Protein AF-A0A5R2MUI5-F1 (afdb_monomer_lite)

Structure (mmCIF, N/CA/C/O backbone):
data_AF-A0A5R2MUI5-F1
#
_entry.id   AF-A0A5R2MUI5-F1
#
loop_
_atom_site.group_PDB
_atom_site.id
_atom_site.type_symbol
_atom_site.label_atom_id
_atom_site.label_alt_id
_atom_site.label_comp_id
_atom_site.label_asym_id
_atom_site.label_entity_id
_atom_site.label_seq_id
_atom_site.pdbx_PDB_ins_code
_atom_site.Cartn_x
_atom_site.Cartn_y
_atom_site.Cartn_z
_atom_site.occupancy
_atom_site.B_iso_or_equiv
_atom_site.auth_seq_id
_atom_site.auth_comp_id
_atom_site.auth_asym_id
_atom_site.auth_atom_id
_atom_site.pdbx_PDB_model_num
ATOM 1 N N . MET A 1 1 ? -2.573 -85.075 -8.141 1.00 36.47 1 MET A N 1
ATOM 2 C CA . MET A 1 1 ? -1.930 -84.586 -9.380 1.00 36.47 1 MET A CA 1
ATOM 3 C C . MET A 1 1 ? -2.907 -83.630 -10.053 1.00 36.47 1 MET A C 1
ATOM 5 O O . MET A 1 1 ? -4.070 -83.985 -10.124 1.00 36.47 1 MET A O 1
ATOM 9 N N . LYS A 1 2 ? -2.416 -82.426 -10.396 1.00 45.00 2 LYS A N 1
ATOM 10 C CA . LYS A 1 2 ? -2.811 -81.439 -11.436 1.00 45.00 2 LYS A CA 1
ATOM 11 C C . LYS A 1 2 ? -4.162 -81.676 -12.165 1.00 45.00 2 LYS A C 1
ATOM 13 O O . LYS A 1 2 ? -4.411 -82.797 -12.568 1.00 45.00 2 LYS A O 1
ATOM 18 N N . PHE A 1 3 ? -5.055 -80.743 -12.495 1.00 50.28 3 PHE A N 1
ATOM 19 C CA . PHE A 1 3 ? -5.101 -79.300 -12.795 1.00 50.28 3 PHE A CA 1
ATOM 20 C C . PHE A 1 3 ? -6.604 -78.892 -12.605 1.00 50.28 3 PHE A C 1
ATOM 22 O O . PHE A 1 3 ? -7.445 -79.779 -12.561 1.00 50.28 3 PHE A O 1
ATOM 29 N N . VAL A 1 4 ? -7.095 -77.658 -12.460 1.00 49.88 4 VAL A N 1
ATOM 30 C CA . VAL A 1 4 ? -6.965 -76.455 -13.295 1.00 49.88 4 VAL A CA 1
ATOM 31 C C . VAL A 1 4 ? -7.552 -75.279 -12.493 1.00 49.88 4 VAL A C 1
ATOM 33 O O . VAL A 1 4 ? -8.630 -75.367 -11.909 1.00 49.88 4 VAL A O 1
ATOM 36 N N . THR A 1 5 ? -6.814 -74.181 -12.489 1.00 56.28 5 THR A N 1
ATOM 37 C CA . THR A 1 5 ? -7.117 -72.846 -11.972 1.00 56.28 5 THR A CA 1
ATOM 38 C C . THR A 1 5 ? -8.051 -72.039 -12.890 1.00 56.28 5 THR A C 1
ATOM 40 O O . THR A 1 5 ? -8.083 -72.245 -14.097 1.00 56.28 5 THR A O 1
ATOM 43 N N . SER A 1 6 ? -8.660 -70.993 -12.317 1.00 57.53 6 SER A N 1
ATOM 44 C CA . SER A 1 6 ? -9.027 -69.733 -12.995 1.00 57.53 6 SER A CA 1
ATOM 45 C C . SER A 1 6 ? -10.361 -69.656 -13.760 1.00 57.53 6 SER A C 1
ATOM 47 O O . SER A 1 6 ? -10.413 -69.698 -14.984 1.00 57.53 6 SER A O 1
ATOM 49 N N . LEU A 1 7 ? -11.445 -69.390 -13.023 1.00 50.41 7 LEU A N 1
ATOM 50 C CA . LEU A 1 7 ? -12.666 -68.751 -13.553 1.00 50.41 7 LEU A CA 1
ATOM 51 C C . LEU A 1 7 ? -12.947 -67.377 -12.913 1.00 50.41 7 LEU A C 1
ATOM 53 O O . LEU A 1 7 ? -13.915 -66.709 -13.264 1.00 50.41 7 LEU A O 1
ATOM 57 N N . LEU A 1 8 ? -12.059 -66.899 -12.035 1.00 58.81 8 LEU A N 1
ATOM 58 C CA . LEU A 1 8 ? -12.117 -65.562 -11.431 1.00 58.81 8 LEU A CA 1
ATOM 59 C C . LEU A 1 8 ? -11.444 -64.489 -12.314 1.00 58.81 8 LEU A C 1
ATOM 61 O O . LEU A 1 8 ? -10.838 -63.552 -11.812 1.00 58.81 8 LEU A O 1
ATOM 65 N N . ASN A 1 9 ? -11.498 -64.615 -13.642 1.00 64.19 9 ASN A N 1
ATOM 66 C CA . ASN A 1 9 ? -10.721 -63.752 -14.532 1.00 64.19 9 ASN A CA 1
ATOM 67 C C . ASN A 1 9 ? -11.600 -62.797 -15.354 1.00 64.19 9 ASN A C 1
ATOM 69 O O . ASN A 1 9 ? -12.551 -63.187 -16.026 1.00 64.19 9 ASN A O 1
ATOM 73 N N . ARG A 1 10 ? -11.195 -61.523 -15.333 1.00 55.75 10 ARG A N 1
ATOM 74 C CA . ARG A 1 10 ? -11.644 -60.367 -16.131 1.00 55.75 10 ARG A CA 1
ATOM 75 C C . ARG A 1 10 ? -12.894 -59.609 -15.697 1.00 55.75 10 ARG A C 1
ATOM 77 O O . ARG A 1 10 ? -12.775 -58.406 -15.507 1.00 55.75 10 ARG A O 1
ATOM 84 N N . ARG A 1 11 ? -14.074 -60.216 -15.540 1.00 54.12 11 ARG A N 1
ATOM 85 C CA . ARG A 1 11 ? -15.313 -59.410 -15.370 1.00 54.12 11 ARG A CA 1
ATOM 86 C C . ARG A 1 11 ? -15.398 -58.682 -14.024 1.00 54.12 11 ARG A C 1
ATOM 88 O O . ARG A 1 11 ? -15.677 -57.488 -13.999 1.00 54.12 11 ARG A O 1
ATOM 95 N N . ALA A 1 12 ? -15.076 -59.374 -12.933 1.00 58.25 12 ALA A N 1
ATOM 96 C CA . ALA A 1 12 ? -15.005 -58.772 -11.599 1.00 58.25 12 ALA A CA 1
ATOM 97 C C . ALA A 1 12 ? -13.882 -57.723 -11.489 1.00 58.25 12 ALA A C 1
ATOM 99 O O . ALA A 1 12 ? -14.046 -56.706 -10.822 1.00 58.25 12 ALA A O 1
ATOM 100 N N . PHE A 1 13 ? -12.771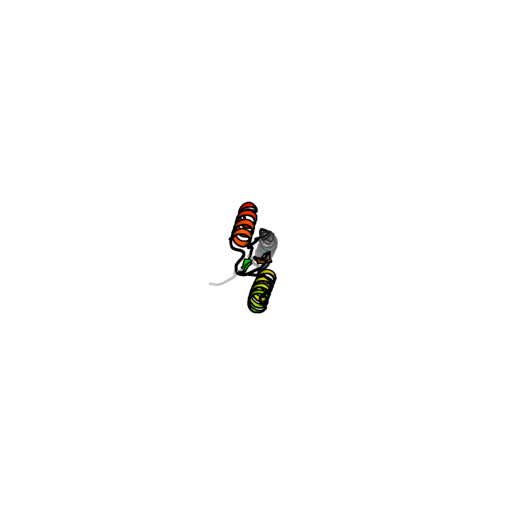 -57.929 -12.205 1.00 56.78 13 PHE A N 1
ATOM 101 C CA . PHE A 1 13 ? -11.642 -56.996 -12.222 1.00 56.78 13 PHE A CA 1
ATOM 102 C C . PHE A 1 13 ? -11.968 -55.701 -12.986 1.00 56.78 13 PHE A C 1
ATOM 104 O O . PHE A 1 13 ? -11.610 -54.615 -12.544 1.00 56.78 13 PHE A O 1
ATOM 111 N N . VAL A 1 14 ? -12.700 -55.800 -14.102 1.00 61.53 14 VAL A N 1
ATOM 112 C CA . VAL A 1 14 ? -13.146 -54.639 -14.894 1.00 61.53 14 VAL A CA 1
ATOM 113 C C . VAL A 1 14 ? -14.220 -53.835 -14.155 1.00 61.53 14 VAL A C 1
ATOM 115 O O . VAL A 1 14 ? -14.178 -52.609 -14.175 1.00 61.53 14 VAL A O 1
ATOM 118 N N . ALA A 1 15 ? -15.144 -54.497 -13.452 1.00 60.06 15 ALA A N 1
ATOM 119 C CA . ALA A 1 15 ? -16.162 -53.813 -12.652 1.00 60.06 15 ALA A CA 1
ATOM 120 C C . ALA A 1 15 ? -15.554 -53.039 -11.466 1.00 60.06 15 ALA A C 1
ATOM 122 O O . ALA A 1 15 ? -15.953 -51.907 -11.200 1.00 60.06 15 ALA A O 1
ATOM 123 N N . LEU A 1 16 ? -14.547 -53.612 -10.795 1.00 59.31 16 LEU A N 1
ATOM 124 C CA . LEU A 1 16 ? -13.849 -52.945 -9.695 1.00 59.31 16 LEU A CA 1
ATOM 125 C C . LEU A 1 16 ? -12.970 -51.779 -10.185 1.00 59.31 16 LEU A C 1
ATOM 127 O O . LEU A 1 16 ? -12.904 -50.745 -9.526 1.00 59.31 16 LEU A O 1
ATOM 131 N N . ALA A 1 17 ? -12.358 -51.911 -11.366 1.00 60.44 17 ALA A N 1
ATOM 132 C CA . ALA A 1 17 ? -11.598 -50.833 -12.001 1.00 60.44 17 ALA A CA 1
ATOM 133 C C . ALA A 1 17 ? -12.488 -49.672 -12.488 1.00 60.44 17 ALA A C 1
ATOM 135 O O . ALA A 1 17 ? -12.078 -48.518 -12.437 1.00 60.44 17 ALA A O 1
ATOM 136 N N . ALA A 1 18 ? -13.718 -49.946 -12.933 1.00 59.88 18 ALA A N 1
ATOM 137 C CA . ALA A 1 18 ? -14.663 -48.896 -13.317 1.00 59.88 18 ALA A CA 1
ATOM 138 C C . ALA A 1 18 ? -15.198 -48.118 -12.097 1.00 59.88 18 ALA A C 1
ATOM 140 O O . ALA A 1 18 ? -15.377 -46.904 -12.165 1.00 59.88 18 ALA A O 1
ATOM 141 N N . ALA A 1 19 ? -15.403 -48.796 -10.962 1.00 58.31 19 ALA A N 1
ATOM 142 C CA . ALA A 1 19 ? -15.844 -48.160 -9.720 1.00 58.31 19 ALA A CA 1
ATOM 143 C C . ALA A 1 19 ? -14.762 -47.263 -9.088 1.00 58.31 19 ALA A C 1
ATOM 145 O O . ALA A 1 19 ? -15.084 -46.210 -8.537 1.00 58.31 19 ALA A O 1
ATOM 146 N N . SER A 1 20 ? -13.477 -47.622 -9.209 1.00 59.41 20 SER A N 1
ATOM 147 C CA . SER A 1 20 ? -12.375 -46.779 -8.725 1.00 59.41 20 SER A CA 1
ATOM 148 C C . SER A 1 20 ? -12.165 -45.516 -9.570 1.00 59.41 20 SER A C 1
ATOM 150 O O . SER A 1 20 ? -11.745 -44.492 -9.033 1.00 59.41 20 SER A O 1
ATOM 152 N N . MET A 1 21 ? -12.530 -45.535 -10.858 1.00 60.00 21 MET A N 1
ATOM 153 C CA . MET A 1 21 ? -12.466 -44.351 -11.727 1.00 60.00 21 MET A CA 1
ATOM 154 C C . MET A 1 21 ? -13.526 -43.289 -11.390 1.00 60.00 21 MET A C 1
ATOM 156 O O . MET A 1 21 ? -13.245 -42.102 -11.535 1.00 60.00 21 MET A O 1
ATOM 160 N N . LEU A 1 22 ? -14.707 -43.675 -10.886 1.00 55.59 22 LEU A N 1
ATOM 161 C CA . LEU A 1 22 ? -15.723 -42.709 -10.434 1.00 55.59 22 LEU A CA 1
ATOM 162 C C . LEU A 1 22 ? -15.407 -42.107 -9.056 1.00 55.59 22 LEU A C 1
ATOM 164 O O . LEU A 1 22 ? -15.733 -40.949 -8.811 1.00 55.59 22 LEU A O 1
ATOM 168 N N . ALA A 1 23 ? -14.740 -42.852 -8.169 1.00 56.66 23 ALA A N 1
ATOM 169 C CA . ALA A 1 23 ? -14.320 -42.341 -6.860 1.00 56.66 23 ALA A CA 1
ATOM 170 C C . ALA A 1 23 ? -13.137 -41.354 -6.949 1.00 56.66 23 ALA A C 1
ATOM 172 O O . ALA A 1 23 ? -12.992 -40.486 -6.093 1.00 56.66 23 ALA A O 1
ATOM 173 N N . GLY A 1 24 ? -12.314 -41.445 -8.002 1.00 54.16 24 GLY A N 1
ATOM 174 C CA . GLY A 1 24 ? -11.209 -40.513 -8.263 1.00 54.16 24 GLY A CA 1
ATOM 175 C C . GLY A 1 24 ? -11.633 -39.160 -8.853 1.00 54.16 24 GLY A C 1
ATOM 176 O O . GLY A 1 24 ? -10.805 -38.260 -8.969 1.00 54.16 24 GLY A O 1
ATOM 177 N N . ALA A 1 25 ? -12.909 -39.001 -9.223 1.00 54.66 25 ALA A N 1
ATOM 178 C CA . ALA A 1 25 ? -13.444 -37.777 -9.820 1.00 54.66 25 ALA A CA 1
ATOM 179 C C . ALA A 1 25 ? -13.966 -36.762 -8.790 1.00 54.66 25 ALA A C 1
ATOM 181 O O . ALA A 1 25 ? -14.466 -35.706 -9.179 1.00 54.66 25 ALA A O 1
ATOM 182 N N . MET A 1 26 ? -13.809 -37.022 -7.486 1.00 55.81 26 MET A N 1
ATOM 183 C CA . MET A 1 26 ? -13.934 -35.976 -6.466 1.00 55.81 26 MET A CA 1
ATOM 184 C C . MET A 1 26 ? -12.660 -35.128 -6.484 1.00 55.81 26 MET A C 1
ATOM 186 O O . MET A 1 26 ? -11.851 -35.144 -5.561 1.00 55.81 26 MET A O 1
ATOM 190 N N . HIS A 1 27 ? -12.462 -34.435 -7.606 1.00 54.06 27 HIS A N 1
ATOM 191 C CA . HIS A 1 27 ? -11.521 -33.338 -7.713 1.00 54.06 27 HIS A CA 1
ATOM 192 C C . HIS A 1 27 ? -11.856 -32.368 -6.588 1.00 54.06 27 HIS A C 1
ATOM 194 O O . HIS A 1 27 ? -12.976 -31.859 -6.513 1.00 54.06 27 HIS A O 1
ATOM 200 N N . SER A 1 28 ? -10.885 -32.158 -5.706 1.00 63.19 28 SER A N 1
ATOM 201 C CA . SER A 1 28 ? -10.852 -31.068 -4.749 1.00 63.19 28 SER A CA 1
ATOM 202 C C . SER A 1 28 ? -11.368 -29.819 -5.454 1.00 63.19 28 SER A C 1
ATOM 204 O O . SER A 1 28 ? -10.736 -29.342 -6.401 1.00 63.19 28 SER A O 1
ATOM 206 N N . ALA A 1 29 ? -12.538 -29.321 -5.048 1.00 61.88 29 ALA A N 1
ATOM 207 C CA . ALA A 1 29 ? -12.951 -27.988 -5.454 1.00 61.88 29 ALA A CA 1
ATOM 208 C C . ALA A 1 29 ? -11.775 -27.058 -5.121 1.00 61.88 29 ALA A C 1
ATOM 210 O O . ALA A 1 29 ? -11.201 -27.212 -4.034 1.00 61.88 29 ALA A O 1
ATOM 211 N N . PRO A 1 30 ? -11.353 -26.164 -6.034 1.00 58.44 30 PRO A N 1
ATOM 212 C CA . PRO A 1 30 ? -10.319 -25.208 -5.694 1.00 58.44 30 PRO A CA 1
ATOM 213 C C . PRO A 1 30 ? -10.821 -24.486 -4.449 1.00 58.44 30 PRO A C 1
ATOM 215 O O . PRO A 1 30 ? -11.900 -23.892 -4.466 1.00 58.44 30 PRO A O 1
ATOM 218 N N . ALA A 1 31 ? -10.091 -24.616 -3.343 1.00 59.50 31 ALA A N 1
ATOM 219 C CA . ALA A 1 31 ? -10.307 -23.733 -2.219 1.00 59.50 31 ALA A CA 1
ATOM 220 C C . ALA A 1 31 ? -10.128 -22.332 -2.801 1.00 59.50 31 ALA A C 1
ATOM 222 O O . ALA A 1 31 ? -9.036 -22.022 -3.282 1.00 59.50 31 ALA A O 1
ATOM 223 N N . SER A 1 32 ? -11.202 -21.539 -2.874 1.00 56.84 32 SER A N 1
ATOM 224 C CA . SER A 1 32 ? -11.074 -20.123 -3.203 1.00 56.84 32 SER A CA 1
ATOM 225 C C . SER A 1 32 ? -10.018 -19.582 -2.257 1.00 56.84 32 SER A C 1
ATOM 227 O O . SER A 1 32 ? -10.217 -19.610 -1.041 1.00 56.84 32 SER A O 1
ATOM 229 N N . ALA A 1 33 ? -8.867 -19.191 -2.807 1.00 60.94 33 ALA A N 1
ATOM 230 C CA . ALA A 1 33 ? -7.886 -18.447 -2.047 1.00 60.94 33 ALA A CA 1
ATOM 231 C C . ALA A 1 33 ? -8.658 -17.269 -1.455 1.00 60.94 33 ALA A C 1
ATOM 233 O O . ALA A 1 33 ? -9.307 -16.532 -2.197 1.00 60.94 33 ALA A O 1
ATOM 234 N N . ALA A 1 34 ? -8.699 -17.170 -0.126 1.00 59.94 34 ALA A N 1
ATOM 235 C CA . ALA A 1 34 ? -9.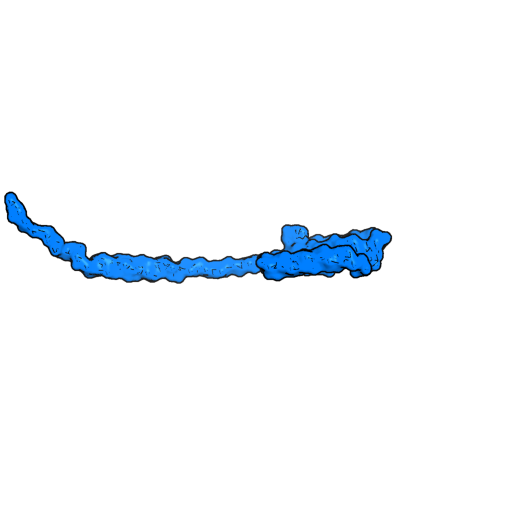209 -15.963 0.501 1.00 59.94 34 ALA A CA 1
ATOM 236 C C . ALA A 1 34 ? -8.455 -14.784 -0.129 1.00 59.94 34 ALA A C 1
ATOM 238 O O . ALA A 1 34 ? -7.254 -14.917 -0.373 1.00 59.94 34 ALA A O 1
ATOM 239 N N . ASP A 1 35 ? -9.139 -13.678 -0.421 1.00 77.62 35 ASP A N 1
ATOM 240 C CA . ASP A 1 35 ? -8.514 -12.468 -0.962 1.00 77.62 35 ASP A CA 1
ATOM 241 C C . ASP A 1 35 ? -7.581 -11.866 0.106 1.00 77.62 35 ASP A C 1
ATOM 243 O O . ASP A 1 35 ? -7.926 -10.933 0.833 1.00 77.62 35 ASP A O 1
ATOM 247 N N . VAL A 1 36 ? -6.398 -12.466 0.267 1.00 93.88 36 VAL A N 1
ATOM 248 C CA . VAL A 1 36 ? -5.391 -12.057 1.242 1.00 93.88 36 VAL A CA 1
ATOM 249 C C . VAL A 1 36 ? -4.927 -10.668 0.840 1.00 93.88 36 VAL A C 1
ATOM 251 O O . VAL A 1 36 ? -4.428 -10.465 -0.266 1.00 93.88 36 VAL A O 1
ATOM 254 N N . THR A 1 37 ? -5.098 -9.709 1.745 1.00 96.69 37 THR A N 1
ATOM 255 C CA . THR A 1 37 ? -4.645 -8.331 1.561 1.00 96.69 37 THR A CA 1
ATOM 256 C C . THR A 1 37 ? -3.546 -8.024 2.566 1.00 96.69 37 T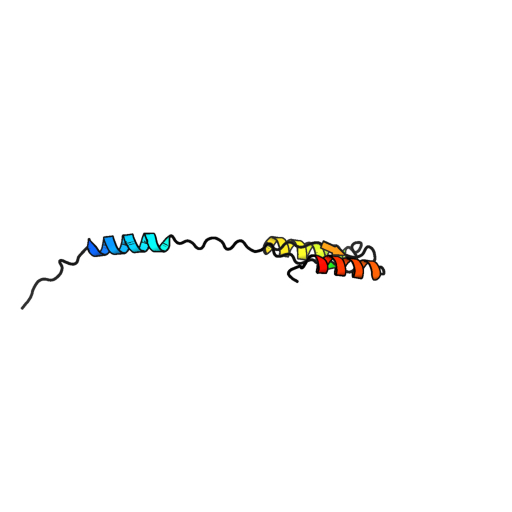HR A C 1
ATOM 258 O O . THR A 1 37 ? -3.759 -8.184 3.767 1.00 96.69 37 THR A O 1
ATOM 261 N N . ILE A 1 38 ? -2.386 -7.585 2.074 1.00 97.62 38 ILE A N 1
ATOM 262 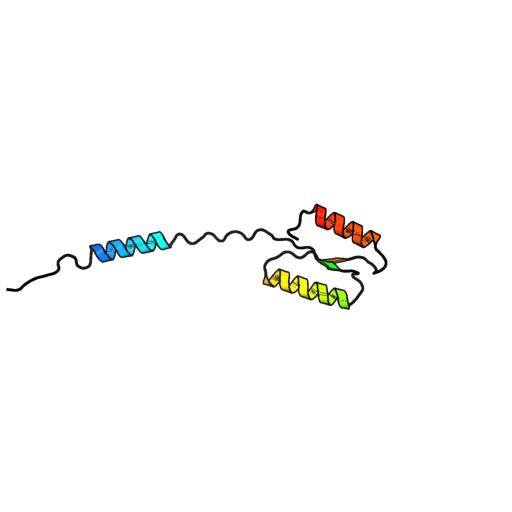C CA . ILE A 1 38 ? -1.237 -7.167 2.888 1.00 97.62 38 ILE A CA 1
ATOM 263 C C . ILE A 1 38 ? -0.799 -5.770 2.418 1.00 97.62 38 ILE A C 1
ATOM 265 O O . ILE A 1 38 ? -0.170 -5.659 1.361 1.00 97.62 38 ILE A O 1
ATOM 269 N N . PRO A 1 39 ? -1.156 -4.690 3.138 1.00 97.94 39 PRO A N 1
ATOM 270 C CA . PRO A 1 39 ? -0.733 -3.335 2.804 1.00 97.94 39 PRO A CA 1
ATOM 271 C C . PRO A 1 39 ? 0.765 -3.142 3.054 1.00 97.94 39 PRO A C 1
ATOM 273 O O . PRO A 1 39 ? 1.316 -3.590 4.056 1.00 97.94 39 PRO A O 1
ATOM 276 N N . ILE A 1 40 ? 1.428 -2.415 2.157 1.00 98.19 40 ILE A N 1
ATOM 277 C CA . ILE A 1 40 ? 2.842 -2.058 2.272 1.00 98.19 40 ILE A CA 1
ATOM 278 C C . ILE A 1 40 ? 2.944 -0.547 2.404 1.00 98.19 40 ILE A C 1
ATOM 280 O O . ILE A 1 40 ? 2.637 0.189 1.468 1.00 98.19 40 ILE A O 1
ATOM 284 N N . ILE A 1 41 ? 3.378 -0.099 3.582 1.00 98.06 41 ILE A N 1
ATOM 285 C CA . ILE A 1 41 ? 3.488 1.316 3.941 1.00 98.06 41 ILE A CA 1
ATOM 286 C C . ILE A 1 41 ? 4.971 1.705 3.968 1.00 98.06 41 ILE A C 1
ATOM 288 O O . ILE A 1 41 ? 5.695 1.360 4.901 1.00 98.06 41 ILE A O 1
ATOM 292 N N . VAL A 1 42 ? 5.437 2.420 2.944 1.00 98.19 42 VAL A N 1
ATOM 293 C CA . VAL A 1 42 ? 6.813 2.943 2.867 1.00 98.19 42 VAL A CA 1
ATOM 294 C C . VAL A 1 42 ? 6.950 4.293 3.575 1.00 98.19 42 VAL A C 1
ATOM 296 O O . VAL A 1 42 ? 5.958 4.948 3.902 1.00 98.19 42 VAL A O 1
ATOM 299 N N . LYS A 1 43 ? 8.193 4.720 3.829 1.00 97.25 43 LYS A N 1
ATOM 300 C CA . LYS A 1 43 ? 8.474 5.947 4.589 1.00 97.25 43 LYS A CA 1
ATOM 301 C C . LYS A 1 43 ? 7.998 7.214 3.877 1.00 97.25 43 LYS A C 1
ATOM 303 O O . LYS A 1 43 ? 7.434 8.086 4.527 1.00 97.25 43 LYS A O 1
ATOM 308 N N . ASP A 1 44 ? 8.198 7.305 2.567 1.00 94.56 44 ASP A N 1
ATOM 309 C CA . ASP A 1 44 ? 7.642 8.366 1.734 1.00 94.56 44 ASP A CA 1
ATOM 310 C C . ASP A 1 44 ? 7.452 7.883 0.290 1.00 94.56 44 ASP A C 1
ATOM 312 O O . ASP A 1 44 ? 8.103 6.943 -0.165 1.00 94.56 44 ASP A O 1
ATOM 316 N N . THR A 1 45 ? 6.548 8.530 -0.436 1.00 94.31 45 THR A N 1
ATOM 317 C CA . THR A 1 45 ? 6.211 8.169 -1.823 1.00 94.31 45 THR A CA 1
ATOM 318 C C . THR A 1 45 ? 7.009 8.949 -2.870 1.00 94.31 45 THR A C 1
ATOM 320 O O . THR A 1 45 ? 6.916 8.649 -4.059 1.00 94.31 45 THR A O 1
ATOM 323 N N . THR A 1 46 ? 7.827 9.916 -2.457 1.00 93.69 46 THR A N 1
ATOM 324 C CA . THR A 1 46 ? 8.592 10.793 -3.358 1.00 93.69 46 THR A CA 1
ATOM 325 C C . THR A 1 46 ? 9.991 10.257 -3.666 1.00 93.69 46 THR A C 1
ATOM 327 O O . THR A 1 46 ? 10.576 10.589 -4.697 1.00 93.69 46 THR A O 1
ATOM 330 N N . SER A 1 47 ? 10.522 9.387 -2.809 1.00 95.88 47 SER A N 1
ATOM 331 C CA . SER A 1 47 ? 11.819 8.746 -2.979 1.00 95.88 47 SER A CA 1
ATOM 332 C C . SER A 1 47 ? 11.775 7.646 -4.035 1.00 95.88 47 SER A C 1
ATOM 334 O O . SER A 1 47 ? 11.007 6.683 -3.946 1.00 95.88 47 SER A O 1
ATOM 336 N N . PHE A 1 48 ? 12.695 7.722 -4.997 1.00 97.00 48 PHE A N 1
ATOM 337 C CA . PHE A 1 48 ? 12.889 6.668 -5.994 1.00 97.00 48 PHE A CA 1
ATOM 338 C C . PHE A 1 48 ? 13.234 5.313 -5.357 1.00 97.00 48 PHE A C 1
ATOM 340 O O . PHE A 1 48 ? 12.820 4.269 -5.859 1.00 97.00 48 PHE A O 1
ATOM 347 N N . TYR A 1 49 ? 13.943 5.320 -4.223 1.00 97.38 49 TYR A N 1
ATOM 348 C CA . TYR A 1 49 ? 14.254 4.101 -3.480 1.00 97.38 49 TYR A CA 1
ATOM 349 C C . TYR A 1 49 ? 12.974 3.373 -3.046 1.00 97.38 49 TYR A C 1
ATOM 351 O O . TYR A 1 49 ? 12.820 2.180 -3.307 1.00 97.38 49 TYR A O 1
ATOM 359 N N . TRP A 1 50 ? 12.015 4.092 -2.458 1.00 97.81 50 TRP A N 1
ATOM 360 C CA . TRP A 1 50 ? 10.763 3.489 -2.002 1.00 97.81 50 TRP A CA 1
ATOM 361 C C . TRP A 1 50 ? 9.872 3.032 -3.157 1.00 97.81 50 TRP A C 1
ATOM 363 O O . TRP A 1 50 ? 9.217 2.000 -3.041 1.00 97.81 50 TRP A O 1
ATOM 373 N N . GLN A 1 51 ? 9.920 3.707 -4.307 1.00 97.19 51 GLN A N 1
ATOM 374 C CA . GLN A 1 51 ? 9.234 3.241 -5.518 1.00 97.19 51 GLN A CA 1
ATOM 375 C C . GLN A 1 51 ? 9.754 1.874 -6.000 1.00 97.19 51 GLN A C 1
ATOM 377 O O . GLN A 1 51 ? 8.968 1.036 -6.446 1.00 97.19 51 GLN A O 1
ATOM 382 N N . ILE A 1 52 ? 11.058 1.600 -5.860 1.00 98.38 52 ILE A N 1
ATOM 383 C CA . ILE A 1 52 ? 11.629 0.275 -6.160 1.00 98.38 52 ILE A CA 1
ATOM 384 C C . ILE A 1 52 ? 11.120 -0.778 -5.167 1.00 98.38 52 ILE A C 1
ATOM 386 O O . ILE A 1 52 ? 10.749 -1.879 -5.580 1.00 98.38 52 ILE A O 1
ATOM 390 N N . VAL A 1 53 ? 11.066 -0.447 -3.873 1.00 98.31 53 VAL A N 1
ATOM 391 C CA . VAL A 1 53 ? 10.534 -1.347 -2.834 1.00 98.31 53 VAL A CA 1
ATOM 392 C C . VAL A 1 53 ? 9.078 -1.721 -3.135 1.00 98.31 53 VAL A C 1
ATOM 394 O O . VAL A 1 53 ? 8.735 -2.905 -3.146 1.00 98.31 53 VAL A O 1
ATOM 397 N N . LEU A 1 54 ? 8.244 -0.732 -3.466 1.00 98.12 54 LEU A N 1
ATOM 398 C CA . LEU A 1 54 ? 6.846 -0.940 -3.846 1.00 98.12 54 LEU A CA 1
ATOM 399 C C . LEU A 1 54 ? 6.705 -1.799 -5.111 1.00 98.12 54 LEU A C 1
ATOM 401 O O . LEU A 1 54 ? 5.879 -2.709 -5.154 1.00 98.12 54 LEU A O 1
ATOM 405 N N . ALA A 1 55 ? 7.556 -1.592 -6.121 1.00 98.31 55 ALA A N 1
ATOM 406 C CA . ALA A 1 55 ? 7.556 -2.422 -7.325 1.00 98.31 55 ALA A CA 1
ATOM 407 C C . ALA A 1 55 ? 7.859 -3.902 -7.020 1.00 98.31 55 ALA A C 1
ATOM 409 O O . ALA A 1 55 ? 7.225 -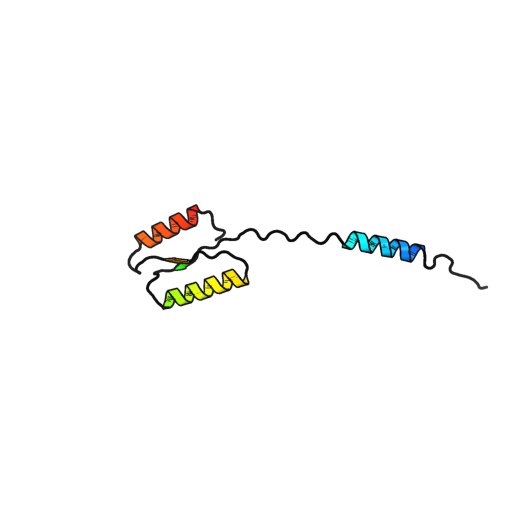4.793 -7.595 1.00 98.31 55 ALA A O 1
ATOM 410 N N . GLY A 1 56 ? 8.792 -4.170 -6.100 1.00 98.44 56 GLY A N 1
ATOM 411 C CA . GLY A 1 56 ? 9.092 -5.521 -5.621 1.00 98.44 56 GLY A CA 1
ATOM 412 C C . GLY A 1 56 ? 7.906 -6.155 -4.894 1.00 98.44 56 GLY A C 1
ATOM 413 O O . GLY A 1 56 ? 7.521 -7.282 -5.212 1.00 98.44 56 GLY A O 1
ATOM 414 N N . ALA A 1 57 ? 7.276 -5.408 -3.986 1.00 98.31 57 ALA A N 1
ATOM 415 C CA . ALA A 1 57 ? 6.093 -5.860 -3.260 1.00 98.31 57 ALA A CA 1
ATOM 416 C C . ALA A 1 57 ? 4.913 -6.164 -4.197 1.00 98.31 57 ALA A C 1
ATOM 418 O O . ALA A 1 57 ? 4.312 -7.234 -4.114 1.00 98.31 57 ALA A O 1
ATOM 419 N N . ARG A 1 58 ? 4.640 -5.279 -5.162 1.00 97.94 58 ARG A N 1
ATOM 420 C CA . ARG A 1 58 ? 3.616 -5.477 -6.197 1.00 97.94 58 ARG A CA 1
ATOM 421 C C . ARG A 1 58 ? 3.873 -6.738 -7.013 1.00 97.94 58 ARG A C 1
ATOM 423 O O . ARG A 1 58 ? 2.941 -7.482 -7.317 1.00 97.94 58 ARG A O 1
ATOM 430 N N . LYS A 1 59 ? 5.129 -6.973 -7.408 1.00 98.25 59 LYS A N 1
ATOM 431 C CA . LYS A 1 59 ? 5.506 -8.182 -8.145 1.00 98.25 59 LYS A CA 1
ATOM 432 C C . LYS A 1 59 ? 5.239 -9.435 -7.309 1.00 98.25 59 LYS A C 1
ATOM 434 O O . LYS A 1 59 ? 4.597 -10.347 -7.814 1.00 98.25 59 LYS A O 1
ATOM 439 N N . ALA A 1 60 ? 5.661 -9.452 -6.045 1.00 97.50 60 ALA A N 1
ATOM 440 C CA . ALA A 1 60 ? 5.407 -10.574 -5.144 1.00 97.50 60 ALA A CA 1
ATOM 441 C C . ALA A 1 60 ? 3.904 -10.814 -4.923 1.00 97.50 60 ALA A C 1
ATOM 443 O O . ALA A 1 60 ? 3.461 -11.955 -4.981 1.00 97.50 60 ALA A O 1
ATOM 444 N N . GLY A 1 61 ? 3.110 -9.751 -4.757 1.00 95.88 61 GLY A N 1
ATOM 445 C CA . GLY A 1 61 ? 1.653 -9.846 -4.648 1.00 95.88 61 GLY A CA 1
ATOM 446 C C . GLY A 1 61 ? 1.021 -10.538 -5.855 1.00 95.88 61 GLY A C 1
ATOM 447 O O . GLY A 1 61 ? 0.242 -11.472 -5.699 1.00 95.88 61 GLY A O 1
ATOM 448 N N . LYS A 1 62 ? 1.436 -10.160 -7.071 1.00 95.31 62 LYS A N 1
ATOM 449 C CA . LYS A 1 62 ? 0.990 -10.824 -8.307 1.00 95.31 62 LYS A CA 1
ATOM 450 C C . LYS A 1 62 ? 1.425 -12.285 -8.380 1.00 95.31 62 LYS A C 1
ATOM 452 O O . LYS A 1 62 ? 0.609 -13.134 -8.721 1.00 95.31 62 LYS A O 1
ATOM 457 N N . ASP A 1 63 ? 2.687 -12.564 -8.064 1.00 95.50 63 ASP A N 1
ATOM 458 C CA . ASP A 1 63 ? 3.257 -13.912 -8.144 1.00 95.50 63 ASP A CA 1
ATOM 459 C C . ASP A 1 63 ? 2.611 -14.865 -7.105 1.00 95.50 63 ASP A C 1
ATOM 461 O O . ASP A 1 63 ? 2.554 -16.072 -7.334 1.00 95.50 63 ASP A O 1
ATOM 465 N N . LEU A 1 64 ? 2.083 -14.330 -5.993 1.00 94.62 64 LEU A N 1
ATOM 466 C CA . LEU A 1 64 ? 1.472 -15.088 -4.891 1.00 94.62 64 LEU A CA 1
ATOM 467 C C . LEU A 1 64 ? -0.065 -15.018 -4.831 1.00 94.62 64 LEU A C 1
ATOM 469 O O . LEU A 1 64 ? -0.663 -15.701 -4.003 1.00 94.62 64 LEU A O 1
ATOM 473 N N . GLY A 1 65 ? -0.712 -14.202 -5.667 1.00 93.81 65 GLY A N 1
ATOM 474 C CA . GLY A 1 65 ? -2.164 -13.987 -5.606 1.00 93.81 65 GLY A CA 1
ATOM 475 C C . GLY A 1 65 ? -2.628 -13.210 -4.365 1.00 93.81 65 GLY A C 1
ATOM 476 O O . GLY A 1 65 ? -3.734 -13.428 -3.885 1.00 93.81 65 GLY A O 1
ATOM 477 N N . VAL A 1 66 ? -1.783 -12.321 -3.839 1.00 95.12 66 VAL A N 1
ATOM 478 C CA . VAL A 1 66 ? -2.062 -11.456 -2.683 1.00 95.12 66 VAL A CA 1
ATOM 479 C C . VAL A 1 66 ? -2.325 -10.032 -3.174 1.00 95.12 66 VAL A C 1
ATOM 481 O O . VAL A 1 66 ? -1.565 -9.492 -3.981 1.00 95.12 66 VAL A O 1
ATOM 484 N N . ASN A 1 67 ? -3.379 -9.392 -2.670 1.00 96.12 67 ASN A N 1
ATOM 485 C CA . ASN A 1 67 ? -3.632 -7.974 -2.896 1.00 96.12 67 ASN A CA 1
ATOM 486 C C . ASN A 1 67 ? -2.670 -7.125 -2.048 1.00 96.12 67 ASN A C 1
ATOM 488 O O . ASN A 1 67 ? -2.580 -7.303 -0.833 1.00 96.12 67 ASN A O 1
ATOM 492 N N . VAL A 1 68 ? -1.963 -6.185 -2.678 1.00 97.50 68 VAL A N 1
ATOM 493 C CA . VAL A 1 68 ? -0.917 -5.379 -2.029 1.00 97.50 68 VAL A CA 1
ATOM 494 C C . VAL A 1 68 ? -1.212 -3.889 -2.210 1.00 97.50 68 VAL A C 1
ATOM 496 O O . VAL A 1 68 ? -0.767 -3.297 -3.194 1.00 97.50 68 VAL A O 1
ATOM 499 N N . PRO A 1 69 ? -1.977 -3.261 -1.297 1.00 97.62 69 PRO A N 1
ATOM 500 C CA . PRO A 1 69 ? -2.115 -1.811 -1.254 1.00 97.62 69 PRO A CA 1
ATOM 501 C C . PRO A 1 69 ? -0.758 -1.138 -1.025 1.00 97.62 69 PRO A C 1
ATOM 503 O O . PRO A 1 69 ? -0.071 -1.419 -0.045 1.00 97.62 69 PRO A O 1
ATOM 506 N N . GLU A 1 70 ? -0.379 -0.238 -1.926 1.00 97.88 70 GLU A N 1
ATOM 507 C CA . GLU A 1 70 ? 0.883 0.503 -1.872 1.00 97.88 70 GLU A CA 1
ATOM 508 C C . GLU A 1 70 ? 0.638 1.884 -1.262 1.00 97.88 70 GLU A C 1
ATOM 510 O O . GLU A 1 70 ? -0.055 2.716 -1.847 1.00 97.88 70 GLU A O 1
ATOM 515 N N . LEU A 1 71 ? 1.184 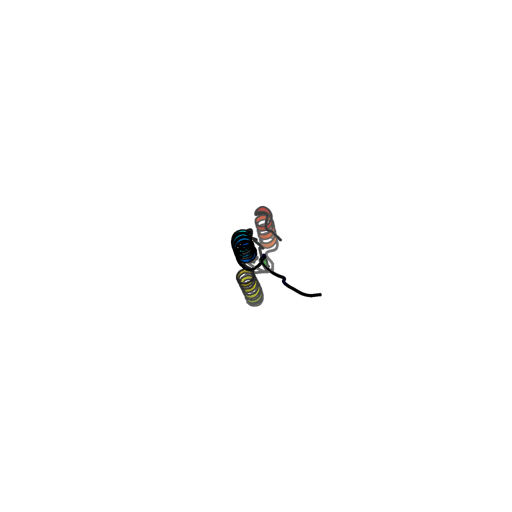2.120 -0.073 1.00 97.94 71 LEU A N 1
ATOM 516 C CA . LEU A 1 71 ? 0.901 3.294 0.746 1.00 97.94 71 LEU A CA 1
ATOM 517 C C . LEU A 1 71 ? 2.204 3.936 1.229 1.00 97.94 71 LEU A C 1
ATOM 519 O O . LEU A 1 71 ? 3.245 3.290 1.309 1.00 97.94 71 LEU A O 1
ATOM 523 N N . GLY A 1 72 ? 2.153 5.211 1.600 1.00 97.12 72 GLY A N 1
ATOM 524 C CA . GLY A 1 72 ? 3.284 5.905 2.208 1.00 97.12 72 GLY A CA 1
ATOM 525 C C . GLY A 1 72 ? 2.990 7.382 2.429 1.00 97.12 72 GLY A C 1
ATOM 526 O O . GLY A 1 72 ? 2.081 7.943 1.813 1.00 97.12 72 GLY A O 1
ATOM 527 N N . ALA A 1 73 ? 3.755 8.013 3.317 1.00 97.19 73 ALA A N 1
ATOM 528 C CA . ALA A 1 73 ? 3.603 9.437 3.586 1.00 97.19 73 ALA A CA 1
ATOM 529 C C . ALA A 1 73 ? 4.043 10.293 2.381 1.00 97.19 73 ALA A C 1
ATOM 531 O O . ALA A 1 73 ? 4.711 9.823 1.452 1.00 97.19 73 ALA A O 1
ATOM 532 N N . GLN A 1 74 ? 3.660 11.571 2.379 1.00 93.94 74 GLN A N 1
ATOM 533 C CA . GLN A 1 74 ? 4.044 12.505 1.310 1.00 93.94 74 GLN A CA 1
ATOM 534 C C . GLN A 1 74 ? 5.469 13.051 1.478 1.00 93.94 74 GLN A C 1
ATOM 536 O O . GLN A 1 74 ? 6.044 13.571 0.528 1.00 93.94 74 GLN A O 1
ATOM 541 N N . ALA A 1 75 ? 6.050 12.922 2.671 1.00 94.81 75 ALA A N 1
ATOM 542 C CA . ALA A 1 75 ? 7.430 13.286 2.960 1.00 94.81 75 ALA A CA 1
ATOM 543 C C . ALA A 1 75 ? 7.967 12.441 4.118 1.00 94.81 75 ALA A C 1
ATOM 545 O O . ALA A 1 75 ? 7.212 12.023 4.993 1.00 94.81 75 ALA A O 1
ATOM 546 N N . GLU A 1 76 ? 9.287 12.262 4.188 1.00 92.75 76 GLU A N 1
ATOM 547 C CA . GLU A 1 76 ? 9.920 11.510 5.278 1.00 92.75 76 GLU A CA 1
ATOM 548 C C . GLU A 1 76 ? 9.688 12.112 6.674 1.00 92.75 76 GLU A C 1
ATOM 550 O O . GLU A 1 76 ? 9.799 11.404 7.679 1.00 92.75 76 GLU A O 1
ATOM 555 N N . THR A 1 77 ? 9.416 13.416 6.733 1.00 96.06 77 THR A N 1
ATOM 556 C CA . THR A 1 77 ? 9.140 14.177 7.957 1.00 96.06 77 THR A CA 1
ATOM 557 C C . THR A 1 77 ? 7.667 14.143 8.364 1.00 96.06 77 THR A C 1
ATOM 559 O O . THR A 1 77 ? 7.339 14.570 9.471 1.00 96.06 77 THR A O 1
ATOM 562 N N . ASP A 1 78 ? 6.778 13.630 7.510 1.00 96.31 78 ASP A N 1
ATOM 563 C CA . ASP A 1 78 ? 5.338 13.562 7.761 1.00 96.31 78 ASP A CA 1
ATOM 564 C C . ASP A 1 78 ? 4.969 12.329 8.604 1.00 96.31 78 ASP A C 1
ATOM 566 O O . ASP A 1 78 ? 4.346 11.365 8.154 1.00 96.31 78 ASP A O 1
ATOM 570 N N . VAL A 1 79 ? 5.389 12.362 9.870 1.00 97.31 79 VAL A N 1
ATOM 571 C CA . VAL A 1 79 ? 5.138 11.288 10.841 1.00 97.31 79 VAL A CA 1
ATOM 572 C C . VAL A 1 79 ? 3.639 11.119 11.111 1.00 97.31 79 VAL A C 1
ATOM 574 O O . VAL A 1 79 ? 3.149 9.994 11.190 1.00 97.31 79 VAL A O 1
ATOM 577 N N . ASN A 1 80 ? 2.892 12.223 11.209 1.00 97.81 80 ASN A N 1
ATOM 578 C CA . ASN A 1 80 ? 1.449 12.183 11.463 1.00 97.81 80 ASN A CA 1
ATOM 579 C C . ASN A 1 80 ? 0.681 11.570 10.284 1.00 97.81 80 ASN A C 1
ATOM 581 O O . ASN A 1 80 ? -0.251 10.789 10.501 1.00 97.81 80 ASN A O 1
ATOM 585 N N . GLY A 1 81 ? 1.087 11.870 9.047 1.00 97.25 81 GLY A N 1
ATOM 586 C CA . GLY A 1 81 ? 0.558 11.214 7.857 1.00 97.25 81 GLY A CA 1
ATOM 587 C C . GLY A 1 81 ? 0.833 9.712 7.869 1.00 97.25 81 GLY A C 1
ATOM 588 O O . GLY A 1 81 ? -0.077 8.925 7.613 1.00 97.25 81 GLY A O 1
ATOM 589 N N . GLN A 1 82 ? 2.042 9.291 8.256 1.00 97.75 82 GLN A N 1
ATOM 590 C CA . GLN A 1 82 ? 2.381 7.869 8.357 1.00 97.75 82 GLN A CA 1
ATOM 591 C C . GLN A 1 82 ? 1.533 7.128 9.406 1.00 97.75 82 GLN A C 1
ATOM 593 O O . GLN A 1 82 ? 1.051 6.029 9.129 1.00 97.75 82 GLN A O 1
ATOM 598 N N . ILE A 1 83 ? 1.303 7.736 10.576 1.00 98.12 83 ILE A N 1
ATOM 599 C CA . ILE A 1 83 ? 0.422 7.182 11.619 1.00 98.12 83 ILE A CA 1
ATOM 600 C C . ILE A 1 83 ? -1.008 7.043 11.090 1.00 98.12 83 ILE A C 1
ATOM 602 O O . ILE A 1 83 ? -1.589 5.965 11.173 1.00 98.12 83 ILE A O 1
ATOM 606 N N . SER A 1 84 ? -1.542 8.096 10.468 1.00 98.19 84 SER A N 1
ATOM 607 C CA . SER A 1 84 ? -2.909 8.090 9.930 1.00 98.19 84 SER A CA 1
ATOM 608 C C . SER A 1 84 ? -3.100 7.008 8.859 1.00 98.19 84 SER A C 1
ATOM 610 O O . SER A 1 84 ? -4.137 6.350 8.795 1.00 98.19 84 SER A O 1
ATOM 612 N N . ILE A 1 85 ? -2.098 6.798 8.002 1.00 98.06 85 ILE A N 1
ATOM 613 C CA . ILE A 1 85 ? -2.113 5.731 6.992 1.00 98.06 85 ILE A CA 1
ATOM 614 C C . ILE A 1 85 ? -2.132 4.352 7.660 1.00 98.06 85 ILE A C 1
ATOM 616 O O . ILE A 1 85 ? -2.914 3.496 7.249 1.00 98.06 85 ILE A O 1
ATOM 620 N N . LEU A 1 86 ? -1.305 4.139 8.689 1.00 97.75 86 LEU A N 1
ATOM 621 C CA . LEU A 1 86 ? -1.255 2.876 9.426 1.00 97.75 86 LEU A CA 1
ATOM 622 C C . LEU A 1 86 ? -2.586 2.568 10.120 1.00 97.75 86 LEU A C 1
ATOM 624 O O . LEU A 1 86 ? -3.093 1.458 9.991 1.00 97.75 86 LEU A O 1
ATOM 628 N N . GLU A 1 87 ? -3.173 3.542 10.815 1.00 98.19 87 GLU A N 1
ATOM 629 C CA . GLU A 1 87 ? -4.461 3.378 11.498 1.00 98.19 87 GLU A CA 1
ATOM 630 C C . GLU A 1 87 ? -5.571 2.984 10.516 1.00 98.19 87 GLU A C 1
ATOM 632 O O . GLU A 1 87 ? -6.316 2.035 10.766 1.00 98.19 87 GLU A O 1
ATOM 637 N N . ASN A 1 88 ? -5.632 3.646 9.356 1.00 98.06 88 ASN A N 1
ATOM 638 C CA . ASN A 1 88 ? -6.590 3.314 8.302 1.00 98.06 88 ASN A CA 1
ATOM 639 C C . ASN A 1 88 ? -6.339 1.925 7.696 1.00 98.06 88 ASN A C 1
ATOM 641 O O . ASN A 1 88 ? -7.290 1.190 7.424 1.00 98.06 88 ASN A O 1
ATOM 645 N N . ALA A 1 89 ? -5.073 1.546 7.496 1.00 97.19 89 ALA A N 1
ATOM 646 C CA . ALA A 1 89 ? -4.716 0.225 6.992 1.00 97.19 89 ALA A CA 1
ATOM 647 C C . ALA A 1 89 ? -5.160 -0.872 7.969 1.00 97.19 89 ALA A C 1
ATOM 649 O O . ALA A 1 89 ? -5.841 -1.806 7.556 1.00 97.19 89 ALA A O 1
ATOM 650 N N . VAL A 1 90 ? -4.870 -0.725 9.265 1.00 96.94 90 VAL A N 1
ATOM 651 C CA . VAL A 1 90 ? -5.276 -1.683 10.309 1.00 96.94 90 VAL A CA 1
ATOM 652 C C . VAL A 1 90 ? -6.798 -1.755 10.448 1.00 96.94 90 VAL A C 1
ATOM 654 O O . VAL A 1 90 ? -7.344 -2.846 10.604 1.00 96.94 90 VAL A O 1
ATOM 657 N N . ALA A 1 91 ? -7.506 -0.629 10.323 1.00 97.94 91 ALA A N 1
ATOM 658 C CA . ALA A 1 91 ? -8.968 -0.594 10.380 1.00 97.94 91 ALA A CA 1
ATOM 659 C C . ALA A 1 91 ? -9.646 -1.430 9.276 1.00 97.94 91 ALA A C 1
ATOM 661 O O . ALA A 1 91 ? -10.784 -1.863 9.450 1.00 97.94 91 ALA A O 1
ATOM 662 N N . SER A 1 92 ? -8.950 -1.700 8.165 1.00 95.19 92 SER A N 1
ATOM 663 C CA . SER A 1 92 ? -9.436 -2.594 7.104 1.00 95.19 92 SER A CA 1
ATOM 664 C C . SER A 1 92 ? -9.294 -4.093 7.424 1.00 95.19 92 SER A C 1
ATOM 666 O O . SER A 1 92 ? -9.724 -4.922 6.625 1.00 95.19 92 SER A O 1
ATOM 668 N N . ASN A 1 93 ? -8.738 -4.441 8.593 1.00 95.50 93 ASN A N 1
ATOM 669 C CA . ASN A 1 93 ? -8.467 -5.806 9.053 1.00 95.50 93 ASN A CA 1
ATOM 670 C C . ASN A 1 93 ? -7.660 -6.648 8.033 1.00 95.50 93 ASN A C 1
ATOM 672 O O . ASN A 1 93 ? -8.139 -7.697 7.586 1.00 95.50 93 ASN A O 1
ATOM 676 N N . PRO A 1 94 ? -6.457 -6.186 7.631 1.00 95.88 94 PRO A N 1
ATOM 677 C CA . PRO A 1 94 ? -5.608 -6.892 6.680 1.00 95.88 94 PRO A CA 1
ATOM 678 C C . PRO A 1 94 ? -5.045 -8.182 7.289 1.00 95.88 94 PRO A C 1
ATOM 680 O O . PRO A 1 94 ? -5.111 -8.414 8.496 1.00 95.88 94 PRO A O 1
ATOM 683 N N . ALA A 1 95 ? -4.471 -9.034 6.443 1.00 95.88 95 ALA A N 1
ATOM 684 C CA . ALA A 1 95 ? -3.897 -10.303 6.880 1.00 95.88 95 ALA A CA 1
ATOM 685 C C . ALA A 1 95 ? -2.550 -10.151 7.613 1.00 95.88 95 ALA A C 1
ATOM 687 O O . ALA A 1 95 ? -2.158 -11.059 8.348 1.00 95.88 95 ALA A O 1
ATOM 688 N N . ALA A 1 96 ? -1.843 -9.040 7.387 1.00 92.56 96 ALA A N 1
ATOM 689 C CA . ALA A 1 96 ? -0.587 -8.658 8.027 1.00 92.56 96 ALA A CA 1
ATOM 690 C C . ALA A 1 96 ? -0.430 -7.132 8.015 1.00 92.56 96 ALA A C 1
ATOM 692 O O . ALA A 1 96 ? -1.077 -6.492 7.152 1.00 92.56 96 ALA A O 1
#

pLDDT: mean 82.31, std 19.44, range [36.47, 98.44]

Sequence (96 aa):
MKFVTSLLNRRAFVALAAASMLAGAMHSAPASAADVTIPIIVKDTTSFYWQIVLAGARKAGKDLGVNVPELGAQAETDVNGQISILENAVASNPAA

Radius of gyration: 29.41 Å; chains: 1; bounding box: 30×99×28 Å

Secondary structure (DSSP, 8-state):
------SS-SHHHHHHHHHHHHHTT-----------B--EEES-SS-HHHHHHHHHHHHHHHHHT-B--EEE-SSTT-HHHHHHHHHHHHHT----

Foldseek 3Di:
DDDDDDPPDDPVVVVVVVVVVVVVPPPDDPPPDDQAEDEDEDLADPDPVLVVVVVVVVVVCVVPVHHYHYHYHHDNPPVVRSVVVVVVVVVVVHPD